Protein AF-A0A1G9BUY6-F1 (afdb_monomer_lite)

Structure (mmCIF, N/CA/C/O backbone):
data_AF-A0A1G9BUY6-F1
#
_entry.id   AF-A0A1G9BUY6-F1
#
loop_
_atom_site.group_PDB
_atom_site.id
_atom_site.type_symbol
_atom_site.label_atom_id
_atom_site.label_alt_id
_atom_site.label_comp_id
_atom_site.label_asym_id
_atom_site.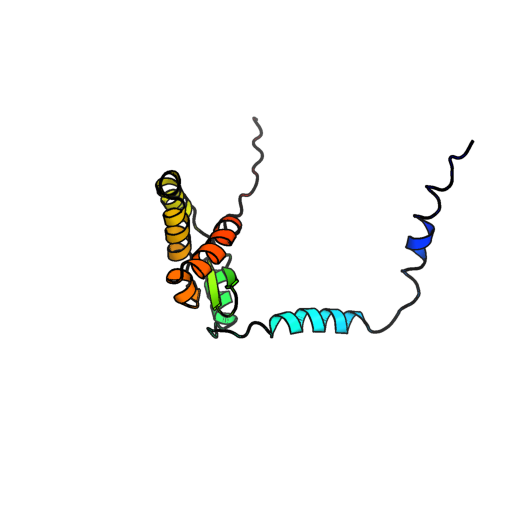label_entity_id
_atom_site.label_seq_id
_atom_site.pdbx_PDB_ins_code
_atom_site.Cartn_x
_atom_site.Cartn_y
_atom_site.Cartn_z
_atom_site.occupancy
_atom_site.B_iso_or_equiv
_atom_site.auth_seq_id
_atom_site.auth_comp_id
_atom_site.auth_asym_id
_atom_site.auth_atom_id
_atom_site.pdbx_PDB_model_num
ATOM 1 N N . MET A 1 1 ? -30.197 -20.466 -52.658 1.00 48.41 1 MET A N 1
ATOM 2 C CA . MET A 1 1 ? -31.174 -19.582 -51.989 1.00 48.41 1 MET A CA 1
ATOM 3 C C . MET A 1 1 ? -31.340 -20.090 -50.563 1.00 48.41 1 MET A C 1
ATOM 5 O O . MET A 1 1 ? -32.157 -20.966 -50.344 1.00 48.41 1 MET A O 1
ATOM 9 N N . GLU A 1 2 ? -30.522 -19.635 -49.608 1.00 44.59 2 GLU A N 1
ATOM 10 C CA . GLU A 1 2 ? -30.645 -20.109 -48.219 1.00 44.59 2 GLU A CA 1
ATOM 11 C C . GLU A 1 2 ? -30.235 -19.029 -47.208 1.00 44.59 2 GLU A C 1
ATOM 13 O O . GLU A 1 2 ? -29.165 -19.035 -46.610 1.00 44.59 2 GLU A O 1
ATOM 18 N N . THR A 1 3 ? -31.112 -18.046 -47.035 1.00 51.47 3 THR A N 1
ATOM 19 C CA . THR A 1 3 ? -30.992 -16.987 -46.030 1.00 51.47 3 THR A CA 1
ATOM 20 C C . THR A 1 3 ? -32.364 -16.781 -45.401 1.00 51.47 3 THR A C 1
ATOM 22 O O . THR A 1 3 ? -33.232 -16.207 -46.044 1.00 51.47 3 THR A O 1
ATOM 25 N N . GLN A 1 4 ? -32.580 -17.284 -44.169 1.00 52.34 4 GLN A N 1
ATOM 26 C CA . GLN A 1 4 ? -33.616 -16.790 -43.225 1.00 52.34 4 GLN A CA 1
ATOM 27 C C . GLN A 1 4 ? -33.694 -17.487 -41.840 1.00 52.34 4 GLN A C 1
ATOM 29 O O . GLN A 1 4 ? -34.493 -17.073 -40.999 1.00 52.34 4 GLN A O 1
ATOM 34 N N . LYS A 1 5 ? -32.858 -18.485 -41.505 1.00 48.41 5 LYS A N 1
ATOM 35 C CA . LYS A 1 5 ? -32.930 -19.177 -40.190 1.00 48.41 5 LYS A CA 1
ATOM 36 C C . LYS A 1 5 ? -32.313 -18.431 -38.989 1.00 48.41 5 LYS A C 1
ATOM 38 O O . LYS A 1 5 ? -32.455 -18.887 -37.857 1.00 48.41 5 LYS A O 1
ATOM 43 N N . THR A 1 6 ? -31.697 -17.261 -39.167 1.00 50.19 6 THR A N 1
ATOM 44 C CA . THR A 1 6 ? -30.875 -16.615 -38.119 1.00 50.19 6 THR A CA 1
ATOM 45 C C . THR A 1 6 ? -31.574 -15.612 -37.191 1.00 50.19 6 THR A C 1
ATOM 47 O O . THR A 1 6 ? -30.977 -15.235 -36.187 1.00 50.19 6 THR A O 1
ATOM 50 N N . LYS A 1 7 ? -32.833 -15.194 -37.407 1.00 48.28 7 LYS A N 1
ATOM 51 C CA . LYS A 1 7 ? -33.458 -14.149 -36.547 1.00 48.28 7 LYS A CA 1
ATOM 52 C C . LYS A 1 7 ? -34.584 -14.605 -35.608 1.00 48.28 7 LYS A C 1
ATOM 54 O O . LYS A 1 7 ? -34.878 -13.903 -34.644 1.00 48.28 7 LYS A O 1
ATOM 59 N N . LYS A 1 8 ? -35.186 -15.787 -35.792 1.00 40.53 8 LYS A N 1
ATOM 60 C CA . LYS A 1 8 ? -36.367 -16.200 -34.994 1.00 40.53 8 LYS A CA 1
ATOM 61 C C . LYS A 1 8 ? -36.035 -16.954 -33.696 1.00 40.53 8 LYS A C 1
ATOM 63 O O . LYS A 1 8 ? -36.857 -16.977 -32.782 1.00 40.53 8 LYS A O 1
ATOM 68 N N . ASN A 1 9 ? -34.822 -17.500 -33.560 1.00 41.59 9 ASN A N 1
ATOM 69 C CA . ASN A 1 9 ? -34.461 -18.341 -32.408 1.00 41.59 9 ASN A CA 1
ATOM 70 C C . ASN A 1 9 ? -33.996 -17.557 -31.160 1.00 41.59 9 ASN A C 1
ATOM 72 O O . ASN A 1 9 ? -33.950 -18.108 -30.063 1.00 41.59 9 ASN A O 1
ATOM 76 N N . LYS A 1 10 ? -33.691 -16.257 -31.295 1.00 46.72 10 LYS A N 1
ATOM 77 C CA . LYS A 1 10 ? -33.189 -15.418 -30.186 1.00 46.72 10 LYS A CA 1
ATOM 78 C C . LYS A 1 10 ? -34.307 -14.807 -29.325 1.00 46.72 10 LYS A C 1
ATOM 80 O O . LYS A 1 10 ? -34.094 -14.538 -28.151 1.00 46.72 10 LYS A O 1
ATOM 85 N N . LYS A 1 11 ? -35.521 -14.635 -29.870 1.00 42.50 11 LYS A N 1
ATOM 86 C CA . LYS A 1 11 ? -36.642 -13.983 -29.159 1.00 42.50 11 LYS A CA 1
ATOM 87 C C . LYS A 1 11 ? -37.531 -14.960 -28.373 1.00 42.50 11 LYS A C 1
ATOM 89 O O . LYS A 1 11 ? -38.097 -14.571 -27.358 1.00 42.5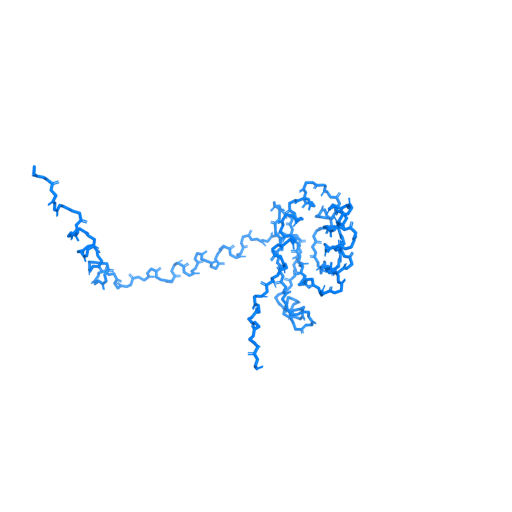0 11 LYS A O 1
ATOM 94 N N . LYS A 1 12 ? -37.630 -16.231 -28.794 1.00 42.19 12 LYS A N 1
ATOM 95 C CA . LYS A 1 12 ? -38.469 -17.246 -28.119 1.00 42.19 12 LYS A CA 1
ATOM 96 C C . LYS A 1 12 ? -37.818 -17.830 -26.859 1.00 42.19 12 LYS A C 1
ATOM 98 O O . LYS A 1 12 ? -38.523 -18.074 -25.887 1.00 42.19 12 LYS A O 1
ATOM 103 N N . LYS A 1 13 ? -36.484 -17.959 -26.828 1.00 44.53 13 LYS A N 1
ATOM 104 C CA . LYS A 1 13 ? -35.763 -18.398 -25.620 1.00 44.53 13 LYS A CA 1
ATOM 105 C C . LYS A 1 13 ? -35.880 -17.402 -24.464 1.00 44.53 13 LYS A C 1
ATOM 107 O O . LYS A 1 13 ? -35.880 -17.828 -23.325 1.00 44.53 13 LYS A O 1
ATOM 112 N N . ASN A 1 14 ? -36.077 -16.109 -24.743 1.00 45.16 14 ASN A N 1
ATOM 113 C CA . ASN A 1 14 ? -36.098 -15.068 -23.710 1.00 45.16 14 ASN A CA 1
ATOM 114 C C . ASN A 1 14 ? -37.469 -14.839 -23.039 1.00 45.16 14 ASN A C 1
ATOM 116 O O . ASN A 1 14 ? -37.579 -13.983 -22.167 1.00 45.16 14 ASN A O 1
ATOM 120 N N . LYS A 1 15 ? -38.524 -15.573 -23.434 1.00 39.09 15 LYS A N 1
ATOM 121 C CA . LYS A 1 15 ? -39.858 -15.477 -22.803 1.00 39.09 15 LYS A CA 1
ATOM 122 C C . LYS A 1 15 ? -40.189 -16.675 -21.902 1.00 39.09 15 LYS A C 1
ATOM 124 O O . LYS A 1 15 ? -40.990 -16.527 -20.991 1.00 39.09 15 LYS A O 1
ATOM 129 N N . ALA A 1 16 ? -39.538 -17.824 -22.100 1.00 38.16 16 ALA A N 1
ATOM 130 C CA . ALA A 1 16 ? -39.773 -19.026 -21.293 1.00 38.16 16 ALA A CA 1
ATOM 131 C C . ALA A 1 16 ? -39.036 -19.028 -19.936 1.00 38.16 16 ALA A C 1
ATOM 133 O O . ALA A 1 16 ? -39.361 -19.829 -19.074 1.00 38.16 16 ALA A O 1
ATOM 134 N N . ILE A 1 17 ? -38.081 -18.115 -19.718 1.00 45.97 17 ILE A N 1
ATOM 135 C CA . ILE A 1 17 ? -37.254 -18.070 -18.494 1.00 45.97 17 ILE A CA 1
ATOM 136 C C . ILE A 1 17 ? -37.951 -17.314 -17.343 1.00 45.97 17 ILE A C 1
ATOM 138 O O . ILE A 1 17 ? -37.430 -17.255 -16.240 1.00 45.97 17 ILE A O 1
ATOM 142 N N . LYS A 1 18 ? -39.120 -16.695 -17.573 1.00 46.75 18 LYS A N 1
ATOM 143 C CA . LYS A 1 18 ? -39.741 -15.780 -16.594 1.00 46.75 18 LYS A CA 1
ATOM 144 C C . LYS A 1 18 ? -41.026 -16.267 -15.920 1.00 46.75 18 LYS A C 1
ATOM 146 O O . LYS A 1 18 ? -41.588 -15.491 -15.159 1.00 46.75 18 LYS A O 1
ATOM 151 N N . SER A 1 19 ? -41.510 -17.491 -16.153 1.00 41.47 19 SER A N 1
ATOM 152 C CA . SER A 1 19 ? -42.796 -17.907 -15.552 1.00 41.47 19 SER A CA 1
ATOM 153 C C . SER A 1 19 ? -42.817 -19.251 -14.835 1.00 41.47 19 SER A C 1
ATOM 155 O O . SER A 1 19 ? -43.888 -19.673 -14.412 1.00 41.47 19 SER A O 1
ATOM 157 N N . VAL A 1 20 ? -41.688 -19.935 -14.680 1.00 43.34 20 VAL A N 1
ATOM 158 C CA . VAL A 1 20 ? -41.643 -21.184 -13.919 1.00 43.34 20 VAL A CA 1
ATOM 159 C C . VAL A 1 20 ? -40.343 -21.175 -13.143 1.00 43.34 20 VAL A C 1
ATOM 161 O O . VAL A 1 20 ? -39.298 -21.385 -13.738 1.00 43.34 20 VAL A O 1
ATOM 164 N N . ILE A 1 21 ? -40.433 -20.781 -11.875 1.00 39.41 21 ILE A N 1
ATOM 165 C CA . ILE A 1 21 ? -39.642 -21.158 -10.689 1.00 39.41 21 ILE A CA 1
ATOM 166 C C . ILE A 1 21 ? -39.939 -20.040 -9.675 1.00 39.41 21 ILE A C 1
ATOM 168 O O . ILE A 1 21 ? -39.232 -19.039 -9.571 1.00 39.41 21 ILE A O 1
ATOM 172 N N . ALA A 1 22 ? -41.073 -20.174 -8.988 1.00 41.06 22 ALA A N 1
ATOM 173 C CA . ALA A 1 22 ? -41.296 -19.523 -7.708 1.00 41.06 22 ALA A CA 1
ATOM 174 C C . ALA A 1 22 ? -40.824 -20.511 -6.624 1.00 41.06 22 ALA A C 1
ATOM 176 O O . ALA A 1 22 ? -41.236 -21.667 -6.666 1.00 41.06 22 ALA A O 1
ATOM 177 N N . HIS A 1 23 ? -40.002 -20.017 -5.685 1.00 37.12 23 HIS A N 1
ATOM 178 C CA . HIS A 1 23 ? -39.353 -20.688 -4.533 1.00 37.12 23 HIS A CA 1
ATOM 179 C C . HIS A 1 23 ? -38.131 -21.590 -4.834 1.00 37.12 23 HIS A C 1
ATOM 181 O O . HIS A 1 23 ? -38.158 -22.335 -5.808 1.00 37.12 23 HIS A O 1
ATOM 187 N N . PRO A 1 24 ? -37.078 -21.643 -3.982 1.00 44.72 24 PRO A N 1
ATOM 188 C CA . PRO A 1 24 ? -36.487 -20.666 -3.057 1.00 44.72 24 PRO A CA 1
ATOM 189 C C . PRO A 1 24 ? -34.978 -20.435 -3.365 1.00 44.72 24 PRO A C 1
ATOM 191 O O . PRO A 1 24 ? -34.173 -20.218 -2.467 1.00 44.72 24 PRO A O 1
ATOM 194 N N . LEU A 1 25 ? -34.567 -20.480 -4.639 1.00 45.25 25 LEU A N 1
ATOM 195 C CA . LEU A 1 25 ? -33.143 -20.536 -5.025 1.00 45.25 25 LEU A CA 1
ATOM 196 C C . LEU A 1 25 ? -32.350 -19.222 -4.840 1.00 45.25 25 LEU A C 1
ATOM 198 O O . LEU A 1 25 ? -31.127 -19.218 -4.922 1.00 45.25 25 LEU A O 1
ATOM 202 N N . ALA A 1 26 ? -33.019 -18.089 -4.603 1.00 47.50 26 ALA A N 1
ATOM 203 C CA . ALA A 1 26 ? -32.340 -16.804 -4.402 1.00 47.50 26 ALA A CA 1
ATOM 204 C C . ALA A 1 26 ? -31.621 -16.721 -3.041 1.00 47.50 26 ALA A C 1
ATOM 206 O O . ALA A 1 26 ? -30.597 -16.048 -2.933 1.00 47.50 26 ALA A O 1
ATOM 207 N N . ALA A 1 27 ? -32.120 -17.434 -2.024 1.00 46.41 27 ALA A N 1
ATOM 208 C CA . ALA A 1 27 ? -31.515 -17.461 -0.693 1.00 46.41 27 ALA A CA 1
ATOM 209 C C . ALA A 1 27 ? -30.242 -18.327 -0.656 1.00 46.41 27 ALA A C 1
ATOM 211 O O . ALA A 1 27 ? -29.271 -17.963 0.001 1.00 46.41 27 ALA A O 1
ATOM 212 N N . GLU A 1 28 ? -30.200 -19.427 -1.417 1.00 41.41 28 GLU A N 1
ATOM 213 C CA . GLU A 1 28 ? -29.007 -20.280 -1.523 1.00 41.41 28 GLU A CA 1
ATOM 214 C C . GLU A 1 28 ? -27.887 -19.626 -2.336 1.00 41.41 28 GLU A C 1
ATOM 216 O O . GLU A 1 28 ? -26.722 -19.753 -1.969 1.00 41.41 28 GLU A O 1
ATOM 221 N N . VAL A 1 29 ? -28.206 -18.851 -3.380 1.00 49.38 29 VAL A N 1
ATOM 222 C CA . VAL A 1 29 ? -27.181 -18.101 -4.132 1.00 49.38 29 VAL A CA 1
ATOM 223 C C . VAL A 1 29 ? -26.555 -17.000 -3.264 1.00 49.38 29 VAL A C 1
ATOM 225 O O . VAL A 1 29 ? -25.339 -16.830 -3.284 1.00 49.38 29 VAL A O 1
ATOM 228 N N . GLN A 1 30 ? -27.345 -16.317 -2.426 1.00 47.28 30 GLN A N 1
ATOM 229 C CA . GLN A 1 30 ? -26.813 -15.344 -1.460 1.00 47.28 30 GLN A CA 1
ATOM 230 C C . GLN A 1 30 ? -26.014 -16.013 -0.327 1.00 47.28 30 GLN A C 1
ATOM 232 O O . GLN A 1 30 ? -25.002 -15.470 0.115 1.00 47.28 30 GLN A O 1
ATOM 237 N N . ALA A 1 31 ? -26.405 -17.216 0.106 1.00 47.09 31 ALA A N 1
ATOM 238 C CA . ALA A 1 31 ? -25.647 -17.987 1.090 1.00 47.09 31 ALA A CA 1
ATOM 239 C C . ALA A 1 31 ? -24.298 -18.483 0.540 1.00 47.09 31 ALA A C 1
ATOM 241 O O . ALA A 1 31 ? -23.319 -18.512 1.279 1.00 47.09 31 ALA A O 1
ATOM 242 N N . ILE A 1 32 ? -24.213 -18.830 -0.749 1.00 48.91 32 ILE A N 1
ATOM 243 C CA . ILE A 1 32 ? -22.958 -19.237 -1.404 1.00 48.91 32 ILE A CA 1
ATOM 244 C C . ILE A 1 32 ? -22.004 -18.040 -1.565 1.00 48.91 32 ILE A C 1
ATOM 246 O O . ILE A 1 32 ? -20.805 -18.188 -1.321 1.00 48.91 32 ILE A O 1
ATOM 250 N N . GLU A 1 33 ? -22.522 -16.851 -1.891 1.00 48.00 33 GLU A N 1
ATOM 251 C CA . GLU A 1 33 ? -21.732 -15.609 -1.938 1.00 48.00 33 GLU A CA 1
ATOM 252 C C . GLU A 1 33 ? -21.170 -15.256 -0.545 1.00 48.00 33 GLU A C 1
ATOM 254 O O . GLU A 1 33 ? -19.978 -14.980 -0.401 1.00 48.00 33 GLU A O 1
ATOM 259 N N . ASN A 1 34 ? -21.988 -15.385 0.507 1.00 46.84 34 ASN A N 1
ATOM 260 C CA . ASN A 1 34 ? -21.559 -15.145 1.890 1.00 46.84 34 ASN A CA 1
ATOM 261 C C . ASN A 1 34 ? -20.597 -16.226 2.415 1.00 46.84 34 ASN A C 1
ATOM 263 O O . ASN A 1 34 ? -19.679 -15.922 3.174 1.00 46.84 34 ASN A O 1
ATOM 267 N N . LYS A 1 35 ? -20.735 -17.480 1.972 1.00 41.72 35 LYS A N 1
ATOM 268 C CA . LYS A 1 35 ? -19.844 -18.584 2.371 1.00 41.72 35 LYS A CA 1
ATOM 269 C C . LYS A 1 35 ? -18.468 -18.501 1.707 1.00 41.72 35 LYS A C 1
ATOM 271 O O . LYS A 1 35 ? -17.484 -18.959 2.280 1.00 41.72 35 LYS A O 1
ATOM 276 N N . LYS A 1 36 ? -18.365 -17.854 0.541 1.00 39.16 36 LYS A N 1
ATOM 277 C CA . LYS A 1 36 ? -17.076 -17.526 -0.090 1.00 39.16 36 LYS A CA 1
ATOM 278 C C . LYS A 1 36 ? -16.310 -16.435 0.672 1.00 39.16 36 LYS A C 1
ATOM 280 O O . LYS A 1 36 ? -15.087 -16.380 0.568 1.00 39.16 36 LYS A O 1
ATOM 285 N N . LEU A 1 37 ? -16.995 -15.616 1.478 1.00 43.66 37 LEU A N 1
ATOM 286 C CA . LEU A 1 37 ? -16.347 -14.649 2.370 1.00 43.66 37 LEU A CA 1
ATOM 287 C C . LEU A 1 37 ? -15.739 -15.291 3.631 1.00 43.66 37 LEU A C 1
ATOM 289 O O . LEU A 1 37 ? -14.776 -14.743 4.162 1.00 43.66 37 LEU A O 1
ATOM 293 N N . GLU A 1 38 ? -16.225 -16.451 4.088 1.00 40.00 38 GLU A N 1
ATOM 294 C CA . GLU A 1 38 ? -15.726 -17.097 5.318 1.00 40.00 38 GLU A CA 1
ATOM 295 C C . GLU A 1 38 ? -14.479 -17.978 5.127 1.00 40.00 38 GLU A C 1
ATOM 297 O O . GLU A 1 38 ? -13.803 -18.298 6.105 1.00 40.00 38 GLU A O 1
ATOM 302 N N . VAL A 1 39 ? -14.140 -18.355 3.889 1.00 41.53 39 VAL A N 1
ATOM 303 C CA . VAL A 1 39 ? -13.020 -19.279 3.592 1.00 41.53 39 VAL A CA 1
ATOM 304 C C . VAL A 1 39 ? -11.661 -18.564 3.495 1.00 41.53 39 VAL A C 1
ATOM 306 O O . VAL A 1 39 ? -10.625 -19.195 3.348 1.00 41.53 39 VAL A O 1
ATOM 309 N N . ILE A 1 40 ? -11.624 -17.244 3.672 1.00 47.31 40 ILE A N 1
ATOM 310 C CA . ILE A 1 40 ? -10.395 -16.432 3.638 1.00 47.31 40 ILE A CA 1
ATOM 311 C C . ILE A 1 40 ? -10.007 -16.036 5.068 1.00 47.31 40 ILE A C 1
ATOM 313 O O . ILE A 1 40 ? -9.823 -14.867 5.401 1.00 47.31 40 ILE A O 1
ATOM 317 N N . LYS A 1 41 ? -9.965 -17.034 5.953 1.00 49.22 41 LYS A N 1
ATOM 318 C CA . LYS A 1 41 ? -9.388 -16.921 7.295 1.00 49.22 41 LYS A CA 1
ATOM 319 C C . LYS A 1 41 ? -7.932 -17.369 7.232 1.00 49.22 41 LYS A C 1
ATOM 321 O O . LYS A 1 41 ? -7.624 -18.489 7.621 1.00 49.22 41 LYS A O 1
ATOM 326 N N . THR A 1 42 ? -7.041 -16.500 6.767 1.00 40.34 42 THR A N 1
ATOM 327 C CA . THR A 1 42 ? -5.597 -16.716 6.919 1.00 40.34 42 THR A CA 1
ATOM 328 C C . THR A 1 42 ? -4.894 -15.428 7.365 1.00 40.34 42 THR A C 1
ATOM 330 O O . THR A 1 42 ? -4.910 -14.396 6.693 1.00 40.34 42 THR A O 1
ATOM 333 N N . GLY A 1 43 ? -4.305 -15.491 8.565 1.00 46.31 43 GLY A N 1
ATOM 334 C CA . GLY A 1 43 ? -3.106 -14.728 8.934 1.00 46.31 43 GLY A CA 1
ATOM 335 C C . GLY A 1 43 ? -3.243 -13.538 9.887 1.00 46.31 43 GLY A C 1
ATOM 336 O O . GLY A 1 43 ? -2.372 -13.358 10.726 1.00 46.31 43 GLY A O 1
ATOM 337 N N . HIS A 1 44 ? -4.307 -12.737 9.825 1.00 49.75 44 HIS A N 1
ATOM 338 C CA . HIS A 1 44 ? -4.467 -11.585 10.725 1.00 49.75 44 HIS A CA 1
ATOM 339 C C . HIS A 1 44 ? -5.954 -11.328 10.970 1.00 49.75 44 HIS A C 1
ATOM 341 O O . HIS A 1 44 ? -6.689 -10.972 10.046 1.00 49.75 44 HIS A O 1
ATOM 347 N N . THR A 1 45 ? -6.420 -11.515 12.206 1.00 51.72 45 THR A N 1
ATOM 348 C CA . THR A 1 45 ? -7.798 -11.207 12.617 1.00 51.72 45 THR A CA 1
ATOM 349 C C . THR A 1 45 ? -7.989 -9.693 12.686 1.00 51.72 45 THR A C 1
ATOM 351 O O . THR A 1 45 ? -8.018 -9.105 13.763 1.00 51.72 45 THR A O 1
ATOM 354 N N . VAL A 1 46 ? -8.064 -9.041 11.529 1.00 67.56 46 VAL A N 1
ATOM 355 C CA . VAL A 1 46 ? -8.489 -7.645 11.446 1.00 67.56 46 VAL A CA 1
ATOM 356 C C . VAL A 1 46 ? -10.002 -7.625 11.651 1.00 67.56 46 VAL A C 1
ATOM 358 O O . VAL A 1 46 ? -10.740 -8.217 10.860 1.00 67.56 46 VAL A O 1
ATOM 361 N N . SER A 1 47 ? -10.465 -6.983 12.729 1.00 76.50 47 SER A N 1
ATOM 362 C CA . SER A 1 47 ? -11.903 -6.821 12.985 1.00 76.50 47 SER A CA 1
ATOM 363 C C . SER A 1 47 ? -12.537 -5.957 11.894 1.00 76.50 47 SER A C 1
ATOM 365 O O . SER A 1 47 ? -11.914 -5.034 11.362 1.00 76.50 47 SER A O 1
ATOM 367 N N . GLN A 1 48 ? -13.810 -6.212 11.598 1.00 75.38 48 GLN A N 1
ATOM 368 C CA . GLN A 1 48 ? -14.598 -5.377 10.695 1.00 75.38 48 GLN A CA 1
ATOM 369 C C . GLN A 1 48 ? -14.627 -3.911 11.160 1.00 75.38 48 GLN A C 1
ATOM 371 O O . GLN A 1 48 ? -14.598 -3.011 10.325 1.00 75.38 48 GLN A O 1
ATOM 376 N N . GLU A 1 49 ? -14.605 -3.681 12.475 1.00 78.12 49 GLU A N 1
ATOM 377 C CA . GLU A 1 49 ? -14.522 -2.351 13.094 1.00 78.12 49 GLU A CA 1
ATOM 378 C C . GLU A 1 49 ? -13.200 -1.651 12.766 1.00 78.12 49 GLU A C 1
ATOM 380 O O . GLU A 1 49 ? -13.160 -0.449 12.534 1.00 78.12 49 GLU A O 1
ATOM 385 N N . GLN A 1 50 ? -12.110 -2.415 12.690 1.00 80.00 50 GLN A N 1
ATOM 386 C CA . GLN A 1 50 ? -10.782 -1.906 12.362 1.00 80.00 50 GLN A CA 1
ATOM 387 C C . GLN A 1 50 ? -10.706 -1.488 10.888 1.00 80.00 50 GLN A C 1
ATOM 389 O O . GLN A 1 50 ? -10.159 -0.438 10.554 1.00 80.00 50 GLN A O 1
ATOM 394 N N . ILE A 1 51 ? -11.319 -2.285 10.006 1.00 82.75 51 ILE A N 1
ATOM 395 C CA . ILE A 1 51 ? -11.471 -1.943 8.588 1.00 82.75 51 ILE A CA 1
ATOM 396 C C . ILE A 1 51 ? -12.333 -0.685 8.438 1.00 82.75 51 ILE A C 1
ATOM 398 O O . ILE A 1 51 ? -12.015 0.166 7.608 1.00 82.75 51 ILE A O 1
ATOM 402 N N . ASP A 1 52 ? -13.409 -0.559 9.216 1.00 82.00 52 ASP A N 1
ATOM 403 C CA . ASP A 1 52 ? -14.287 0.614 9.187 1.00 82.00 52 ASP A CA 1
ATOM 404 C C . ASP A 1 52 ? -13.568 1.879 9.676 1.00 82.00 52 ASP A C 1
ATOM 406 O O . ASP A 1 52 ? -13.606 2.906 9.000 1.00 82.00 52 ASP A O 1
ATOM 410 N N . ALA A 1 53 ? -12.787 1.774 10.756 1.00 85.50 53 ALA A N 1
ATOM 411 C CA . ALA A 1 53 ? -11.939 2.857 11.249 1.00 85.50 53 ALA A CA 1
ATOM 412 C C . ALA A 1 53 ? -10.925 3.325 10.189 1.00 85.50 53 ALA A C 1
ATOM 414 O O . ALA A 1 53 ? -10.804 4.523 9.927 1.00 85.50 53 ALA A O 1
ATOM 415 N N . TRP A 1 54 ? -10.245 2.399 9.504 1.00 85.88 54 TRP A N 1
ATOM 416 C CA . TRP A 1 54 ? -9.334 2.758 8.412 1.00 85.88 54 TRP A CA 1
ATOM 417 C C . TRP A 1 54 ? -10.052 3.368 7.212 1.00 85.88 54 TRP A C 1
ATOM 419 O O . TRP A 1 54 ? -9.498 4.249 6.554 1.00 85.88 54 TRP A O 1
ATOM 429 N N . LYS A 1 55 ? -11.280 2.934 6.916 1.00 83.81 55 LYS A N 1
ATOM 430 C CA . LYS A 1 55 ? -12.085 3.561 5.865 1.00 83.81 55 LYS A CA 1
ATOM 431 C C . LYS A 1 55 ? -12.517 4.975 6.246 1.00 83.81 55 LYS A C 1
ATOM 433 O O . LYS A 1 55 ? -12.490 5.863 5.399 1.00 83.81 55 LYS A O 1
ATOM 438 N N . ALA A 1 56 ? -12.855 5.209 7.509 1.00 84.62 56 ALA A N 1
ATOM 439 C CA . ALA A 1 56 ? -13.181 6.540 8.007 1.00 84.62 56 ALA A CA 1
ATOM 440 C C . ALA A 1 56 ? -11.964 7.483 7.965 1.00 84.62 56 ALA A C 1
ATOM 442 O O . ALA A 1 56 ? -12.097 8.641 7.573 1.00 84.62 56 ALA A O 1
ATOM 443 N N . GLU A 1 57 ? -10.772 6.988 8.310 1.00 80.25 57 GLU A N 1
ATOM 444 C CA . GLU A 1 57 ? -9.550 7.801 8.385 1.00 80.25 57 GLU A CA 1
ATOM 445 C C . GLU A 1 57 ? -8.846 7.993 7.029 1.00 80.25 57 GLU A C 1
ATOM 447 O O . GLU A 1 57 ? -8.286 9.055 6.743 1.00 80.25 57 GLU A O 1
ATOM 452 N N . HIS A 1 58 ? -8.845 6.967 6.175 1.00 77.38 58 HIS A N 1
ATOM 453 C CA . HIS A 1 58 ? -8.074 6.940 4.926 1.00 77.38 58 HIS A CA 1
ATOM 454 C C . HIS A 1 58 ? -8.929 6.779 3.660 1.00 77.38 58 HIS A C 1
ATOM 456 O O . HIS A 1 58 ? -8.408 6.921 2.549 1.00 77.38 58 HIS A O 1
ATOM 462 N N . GLY A 1 59 ? -10.229 6.513 3.796 1.00 81.62 59 GLY A N 1
ATOM 463 C CA . GLY A 1 59 ? -11.172 6.364 2.689 1.00 81.62 59 GLY A CA 1
ATOM 464 C C . GLY A 1 59 ? -11.337 4.917 2.224 1.00 81.62 59 GLY A C 1
ATOM 465 O O . GLY A 1 59 ? -12.076 4.134 2.810 1.00 81.62 59 GLY A O 1
ATOM 466 N N . GLU A 1 60 ? -10.705 4.554 1.109 1.00 82.38 60 GLU A N 1
ATOM 467 C CA . GLU A 1 60 ? -10.852 3.216 0.524 1.00 82.38 60 GLU A CA 1
ATOM 468 C C . GLU A 1 60 ? -9.737 2.286 1.018 1.00 82.38 60 GLU A C 1
ATOM 470 O O . GLU A 1 60 ? -8.548 2.597 0.896 1.00 82.38 60 GLU A O 1
ATOM 475 N N . VAL A 1 61 ? -10.140 1.132 1.554 1.00 85.69 61 VAL A N 1
ATOM 476 C CA . VAL A 1 61 ? -9.251 0.066 2.023 1.00 85.69 61 VAL A CA 1
ATOM 477 C C . VAL A 1 61 ? -9.481 -1.173 1.172 1.00 85.69 61 VAL A C 1
ATOM 479 O O . VAL A 1 61 ? -10.619 -1.589 0.945 1.00 85.69 61 VAL A O 1
ATOM 482 N N . 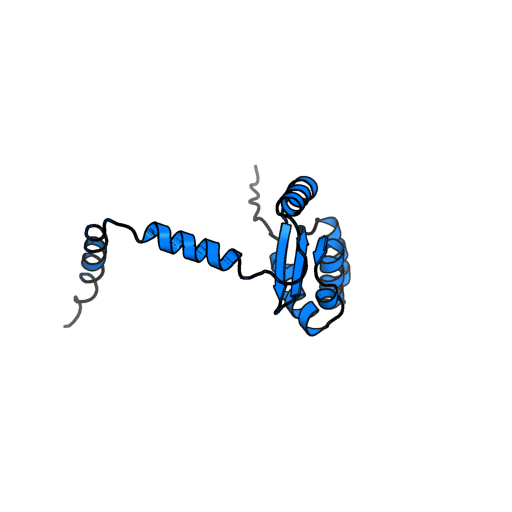PHE A 1 62 ? -8.385 -1.768 0.732 1.00 85.56 62 PHE A N 1
ATOM 483 C CA . PHE A 1 62 ? -8.317 -2.928 -0.132 1.00 85.56 62 PHE A CA 1
ATOM 484 C C . PHE A 1 62 ? -7.637 -4.068 0.612 1.00 85.56 62 PHE A C 1
ATOM 486 O O . PHE A 1 62 ? -6.751 -3.854 1.437 1.00 85.56 62 PHE A O 1
ATOM 493 N N . ARG A 1 63 ? -8.044 -5.295 0.305 1.00 86.38 63 ARG A N 1
ATOM 494 C CA . ARG A 1 63 ? -7.402 -6.500 0.820 1.00 86.38 63 ARG A CA 1
ATOM 495 C C . ARG A 1 63 ? -6.829 -7.280 -0.351 1.00 86.38 63 ARG A C 1
ATOM 497 O O . ARG A 1 63 ? -7.573 -7.624 -1.269 1.00 86.38 63 ARG A O 1
ATOM 504 N N . ILE A 1 64 ? -5.538 -7.574 -0.294 1.00 83.94 64 ILE A N 1
ATOM 505 C CA . ILE A 1 64 ? -4.854 -8.466 -1.224 1.00 83.94 64 ILE A CA 1
ATOM 506 C C . ILE A 1 64 ? -4.613 -9.784 -0.496 1.00 83.94 64 ILE A C 1
ATOM 508 O O . ILE A 1 64 ? -4.116 -9.793 0.625 1.00 83.94 64 ILE A O 1
ATOM 512 N N . ALA A 1 65 ? -4.999 -10.883 -1.131 1.00 83.81 65 ALA A N 1
ATOM 513 C CA . ALA A 1 65 ? -4.650 -12.225 -0.695 1.00 83.81 65 ALA A CA 1
ATOM 514 C C . ALA A 1 65 ? -3.800 -12.860 -1.797 1.00 83.81 65 ALA A C 1
ATOM 516 O O . ALA A 1 65 ? -4.213 -12.855 -2.961 1.00 83.81 65 ALA A O 1
ATOM 517 N N . VAL A 1 66 ? -2.622 -13.349 -1.427 1.00 83.12 66 VAL A N 1
ATOM 518 C CA . VAL A 1 66 ? -1.704 -14.090 -2.295 1.00 83.12 66 VAL A CA 1
ATOM 519 C C . VAL A 1 66 ? -1.424 -15.407 -1.588 1.00 83.12 66 VAL A C 1
ATOM 521 O O . VAL A 1 66 ? -0.889 -15.408 -0.481 1.00 83.12 66 VAL A O 1
ATOM 524 N N . ASP A 1 67 ? -1.852 -16.507 -2.202 1.00 82.56 67 ASP A N 1
ATOM 525 C CA . ASP A 1 67 ? -1.792 -17.848 -1.617 1.00 82.56 67 ASP A CA 1
ATOM 526 C C . ASP A 1 67 ? -2.446 -17.900 -0.22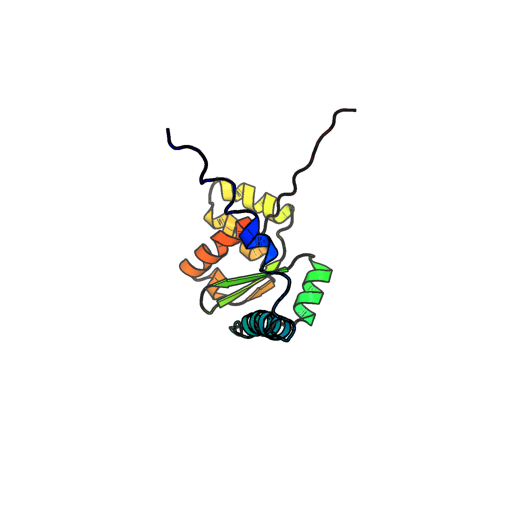4 1.00 82.56 67 ASP A C 1
ATOM 528 O O . ASP A 1 67 ? -3.654 -17.689 -0.092 1.00 82.56 67 ASP A O 1
ATOM 532 N N . GLU A 1 68 ? -1.654 -18.162 0.815 1.00 84.00 68 GLU A N 1
ATOM 533 C CA . GLU A 1 68 ? -2.087 -18.219 2.214 1.00 84.00 68 GLU A CA 1
ATOM 534 C C . GLU A 1 68 ? -1.868 -16.896 2.969 1.00 84.00 68 GLU A C 1
ATOM 536 O O . GLU A 1 68 ? -2.292 -16.758 4.118 1.00 84.00 68 GLU A O 1
ATOM 541 N N . HIS A 1 69 ? -1.258 -15.897 2.329 1.00 83.81 69 HIS A N 1
ATOM 542 C CA . HIS A 1 69 ? -0.901 -14.623 2.943 1.00 83.81 69 HIS A CA 1
ATOM 543 C C . HIS A 1 69 ? -1.888 -13.517 2.577 1.00 83.81 69 HIS A C 1
ATOM 545 O O . HIS A 1 69 ? -2.334 -13.384 1.436 1.00 83.81 69 HIS A O 1
ATOM 551 N N . THR A 1 70 ? -2.196 -12.668 3.557 1.00 85.00 70 THR A N 1
ATOM 552 C CA . THR A 1 70 ? -3.153 -11.571 3.393 1.00 85.00 70 THR A CA 1
ATOM 553 C C . THR A 1 70 ? -2.530 -10.243 3.809 1.00 85.00 70 THR A C 1
ATOM 555 O O . THR A 1 70 ? -1.903 -10.154 4.864 1.00 85.00 70 THR A O 1
ATOM 558 N N . ALA A 1 71 ? -2.754 -9.198 3.012 1.00 87.25 71 ALA A N 1
ATOM 559 C CA . ALA A 1 71 ? -2.426 -7.813 3.329 1.00 87.25 71 ALA A CA 1
ATOM 560 C C . ALA A 1 71 ? -3.621 -6.881 3.134 1.00 87.25 71 ALA A C 1
ATOM 562 O O . ALA A 1 71 ? -4.456 -7.055 2.245 1.00 87.25 71 ALA A O 1
ATOM 563 N N . TYR A 1 72 ? -3.666 -5.851 3.965 1.00 87.81 72 TYR A N 1
ATOM 564 C CA . TYR A 1 72 ? -4.620 -4.759 3.951 1.00 87.81 72 TYR A CA 1
ATOM 565 C C . TYR A 1 72 ? -3.880 -3.484 3.576 1.00 87.81 72 TYR A C 1
ATOM 567 O O . TYR A 1 72 ? -2.887 -3.104 4.201 1.00 87.81 72 TYR A O 1
ATOM 575 N N . LEU A 1 73 ? -4.376 -2.835 2.532 1.00 89.06 73 LEU A N 1
ATOM 576 C CA . LEU A 1 73 ? -3.758 -1.682 1.906 1.00 89.06 73 LEU A CA 1
ATOM 577 C C . LEU A 1 73 ? -4.779 -0.558 1.812 1.00 89.06 73 LEU A C 1
ATOM 579 O O . LEU A 1 73 ? -5.921 -0.777 1.420 1.00 89.06 73 LEU A O 1
ATOM 583 N N . LYS A 1 74 ? -4.377 0.666 2.133 1.00 89.12 74 LYS A N 1
ATOM 584 C CA . LYS A 1 74 ? -5.185 1.855 1.839 1.00 89.12 74 LYS A CA 1
ATOM 585 C C . LYS A 1 74 ? -4.946 2.343 0.415 1.00 89.12 74 LYS A C 1
ATOM 587 O O . LYS A 1 74 ? -3.939 2.029 -0.218 1.00 89.12 74 LYS A O 1
ATOM 592 N N . LYS A 1 75 ? -5.849 3.189 -0.069 1.00 85.75 75 LYS A N 1
ATOM 593 C CA . LYS A 1 75 ? -5.659 3.910 -1.325 1.00 85.75 75 LYS A CA 1
ATOM 594 C C . LYS A 1 75 ? -4.378 4.768 -1.295 1.00 85.75 75 LYS A C 1
ATOM 596 O O . LYS A 1 75 ? -4.207 5.567 -0.365 1.00 85.75 75 LYS A O 1
ATOM 601 N N . PRO A 1 76 ? -3.504 4.681 -2.315 1.00 82.38 76 PRO A N 1
ATOM 602 C CA . PRO A 1 76 ? -2.329 5.537 -2.401 1.00 82.38 76 PRO A CA 1
ATOM 603 C C . PRO A 1 76 ? -2.733 7.005 -2.572 1.00 82.38 76 PRO A C 1
ATOM 605 O O . PRO A 1 76 ? -3.506 7.375 -3.458 1.00 82.38 76 PRO A O 1
ATOM 608 N N . GLY A 1 77 ? -2.183 7.872 -1.724 1.00 83.62 77 GLY A N 1
ATOM 609 C CA . GLY A 1 77 ? -2.363 9.316 -1.852 1.00 83.62 77 GLY A CA 1
ATOM 610 C C . GLY A 1 77 ? -1.538 9.895 -3.006 1.00 83.62 77 GLY A C 1
ATOM 611 O O . GLY A 1 77 ? -0.467 9.384 -3.331 1.00 83.62 77 GLY A O 1
ATOM 612 N N . ARG A 1 78 ? -1.966 11.040 -3.565 1.00 83.25 78 ARG A N 1
ATOM 613 C CA . ARG A 1 78 ? -1.256 11.728 -4.671 1.00 83.25 78 ARG A CA 1
ATOM 614 C C . ARG A 1 78 ? 0.239 11.961 -4.409 1.00 83.25 78 ARG A C 1
ATOM 616 O O . ARG A 1 78 ? 1.027 11.959 -5.344 1.00 83.25 78 ARG A O 1
ATOM 623 N N . LYS A 1 79 ? 0.623 12.172 -3.142 1.00 86.56 79 LYS A N 1
ATOM 624 C CA . LYS A 1 79 ? 2.020 12.373 -2.724 1.00 86.56 79 LYS A CA 1
ATOM 625 C C . LYS A 1 79 ? 2.836 11.083 -2.836 1.00 86.56 79 LYS A C 1
ATOM 627 O O . LYS A 1 79 ? 3.935 11.121 -3.371 1.00 86.56 79 LYS A O 1
ATOM 632 N N . ALA A 1 80 ? 2.279 9.961 -2.375 1.00 88.19 80 ALA A N 1
ATOM 633 C CA . ALA A 1 80 ? 2.919 8.652 -2.472 1.00 88.19 80 ALA A CA 1
ATOM 634 C C . ALA A 1 80 ? 3.081 8.238 -3.938 1.00 88.19 80 ALA A C 1
ATOM 636 O O . ALA A 1 80 ? 4.171 7.846 -4.334 1.00 88.19 80 ALA A O 1
ATOM 637 N N . ILE A 1 81 ? 2.038 8.440 -4.756 1.00 87.50 81 ILE A N 1
ATOM 638 C CA . ILE A 1 81 ? 2.096 8.190 -6.204 1.00 87.50 81 ILE A CA 1
ATOM 639 C C . ILE A 1 81 ? 3.159 9.072 -6.859 1.00 87.50 81 ILE A C 1
ATOM 641 O O . ILE A 1 81 ? 4.008 8.556 -7.567 1.00 87.50 81 ILE A O 1
ATOM 645 N N . GLY A 1 82 ? 3.168 10.382 -6.594 1.00 87.56 82 GLY A N 1
ATOM 646 C CA . GLY A 1 82 ? 4.152 11.290 -7.191 1.00 87.56 82 GLY A CA 1
ATOM 647 C C . GLY A 1 82 ? 5.598 10.940 -6.821 1.00 87.56 82 GLY A C 1
ATOM 648 O O . GLY A 1 82 ? 6.479 10.955 -7.685 1.00 87.56 82 GLY A O 1
ATOM 649 N N . TYR A 1 83 ? 5.843 10.581 -5.557 1.00 90.06 83 TYR A N 1
ATOM 650 C CA . TYR A 1 83 ? 7.166 10.156 -5.099 1.00 90.06 83 TYR A CA 1
ATOM 651 C C . TYR A 1 83 ? 7.577 8.823 -5.733 1.00 90.06 83 TYR A C 1
ATOM 653 O O . TYR A 1 83 ? 8.661 8.724 -6.309 1.00 90.06 83 TYR A O 1
ATOM 661 N N . ALA A 1 84 ? 6.677 7.836 -5.717 1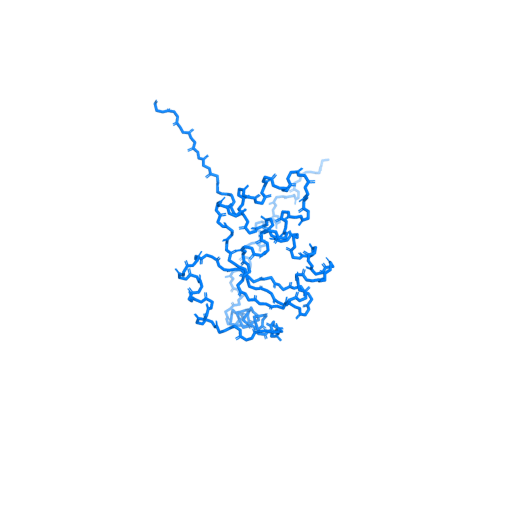.00 89.88 84 ALA A N 1
ATOM 662 C CA . ALA A 1 84 ? 6.903 6.547 -6.348 1.00 89.88 84 ALA A CA 1
ATOM 663 C C . ALA A 1 84 ? 7.162 6.705 -7.849 1.00 89.88 84 ALA A C 1
ATOM 665 O O . ALA A 1 84 ? 8.172 6.204 -8.320 1.00 89.88 84 ALA A O 1
ATOM 666 N N . SER A 1 85 ? 6.335 7.442 -8.602 1.00 87.25 85 SER A N 1
ATOM 667 C CA . SER A 1 85 ? 6.487 7.653 -10.054 1.00 87.25 85 SER A CA 1
ATOM 668 C C . SER A 1 85 ? 7.834 8.275 -10.427 1.00 87.25 85 SER A C 1
ATOM 670 O O . SER A 1 85 ? 8.441 7.887 -11.427 1.00 87.25 85 SER A O 1
ATOM 672 N N . SER A 1 86 ? 8.327 9.206 -9.605 1.00 90.62 86 SER A N 1
ATOM 673 C CA . SER A 1 86 ? 9.619 9.868 -9.832 1.00 90.62 86 SER A CA 1
ATOM 674 C C . SER A 1 86 ? 10.789 8.881 -9.765 1.00 90.62 86 SER A C 1
ATOM 676 O O . SER A 1 86 ? 11.739 8.987 -10.538 1.00 90.62 86 SER A O 1
ATOM 678 N N . ILE A 1 87 ? 10.709 7.896 -8.867 1.00 90.75 87 ILE A N 1
ATOM 679 C CA . ILE A 1 87 ? 11.723 6.843 -8.702 1.00 90.75 87 ILE A CA 1
ATOM 680 C C . ILE A 1 87 ? 11.473 5.680 -9.677 1.00 90.75 87 ILE A C 1
ATOM 682 O O . ILE A 1 87 ? 12.404 5.163 -10.291 1.00 90.75 87 ILE A O 1
ATOM 686 N N . GLY A 1 88 ? 10.205 5.331 -9.886 1.00 86.69 88 GLY A N 1
ATOM 687 C CA . GLY A 1 88 ? 9.719 4.239 -10.726 1.00 86.69 88 GLY A CA 1
ATOM 688 C C . GLY A 1 88 ? 10.093 4.340 -12.193 1.00 86.69 88 GLY A C 1
ATOM 689 O O . GLY A 1 88 ? 10.219 3.323 -12.862 1.00 86.69 88 GLY A O 1
ATOM 690 N N . THR A 1 89 ? 10.331 5.561 -12.675 1.00 85.75 89 THR A N 1
ATOM 691 C CA . THR A 1 89 ? 10.831 5.794 -14.038 1.00 85.75 89 THR A CA 1
ATOM 692 C C . THR A 1 89 ? 12.210 5.153 -14.258 1.00 85.75 89 THR A C 1
ATOM 694 O O . THR A 1 89 ? 12.535 4.779 -15.380 1.00 85.75 89 THR A O 1
ATOM 697 N N . LYS A 1 90 ? 13.021 5.018 -13.198 1.00 89.44 90 LYS A N 1
ATOM 698 C CA . LYS A 1 90 ? 14.335 4.355 -13.236 1.00 89.44 90 LYS A CA 1
ATOM 699 C C . LYS A 1 90 ? 14.267 2.920 -12.718 1.00 89.44 90 LYS A C 1
ATOM 701 O O . LYS A 1 90 ? 14.884 2.042 -13.302 1.00 89.44 90 LYS A O 1
ATOM 706 N N . ASP A 1 91 ? 13.508 2.702 -11.644 1.00 89.06 91 ASP A N 1
ATOM 707 C CA . ASP A 1 91 ? 13.420 1.422 -10.940 1.00 89.06 91 ASP A CA 1
ATOM 708 C C . ASP A 1 91 ? 11.946 1.036 -10.690 1.00 89.06 91 ASP A C 1
ATOM 710 O O . ASP A 1 91 ? 11.379 1.407 -9.654 1.00 89.06 91 ASP A O 1
ATOM 714 N N . PRO A 1 92 ? 11.308 0.255 -11.583 1.00 85.38 92 PRO A N 1
ATOM 715 C CA . PRO A 1 92 ? 9.910 -0.159 -11.428 1.00 85.38 92 PRO A CA 1
ATOM 716 C C . PRO A 1 92 ? 9.662 -0.966 -10.146 1.00 85.38 92 PRO A C 1
ATOM 718 O O . PRO A 1 92 ? 8.604 -0.861 -9.534 1.00 85.38 92 PRO A O 1
ATOM 721 N N . MET A 1 93 ? 10.656 -1.732 -9.685 1.00 87.31 93 MET A N 1
ATOM 722 C CA . MET A 1 93 ? 10.550 -2.479 -8.427 1.00 87.31 93 MET A CA 1
ATOM 723 C C . MET A 1 93 ? 10.471 -1.547 -7.216 1.00 87.31 93 MET A C 1
ATOM 725 O O . MET A 1 93 ? 9.630 -1.741 -6.340 1.00 87.31 93 MET A O 1
ATOM 729 N N . LYS A 1 94 ? 11.267 -0.468 -7.201 1.00 88.38 94 LYS A N 1
ATOM 730 C CA . LYS A 1 94 ? 11.193 0.539 -6.133 1.00 88.38 94 LYS A CA 1
ATOM 731 C C . LYS A 1 94 ? 9.866 1.286 -6.147 1.00 88.38 94 LYS A C 1
ATOM 733 O O . LYS A 1 94 ? 9.395 1.664 -5.081 1.00 88.38 94 LYS A O 1
ATOM 738 N N . PHE A 1 95 ? 9.243 1.488 -7.313 1.00 89.50 95 PHE A N 1
ATOM 739 C CA . PHE A 1 95 ? 7.884 2.039 -7.372 1.00 89.50 95 PHE A CA 1
ATOM 740 C C . PHE A 1 95 ? 6.918 1.187 -6.548 1.00 89.50 95 PHE A C 1
ATOM 742 O O . PHE A 1 95 ? 6.241 1.711 -5.663 1.00 89.50 95 PHE A O 1
ATOM 749 N N . ASN A 1 96 ? 6.899 -0.122 -6.811 1.00 88.69 96 ASN A N 1
ATOM 750 C CA . ASN A 1 96 ? 6.032 -1.057 -6.102 1.00 88.69 96 ASN A CA 1
ATOM 751 C C . ASN A 1 96 ? 6.352 -1.080 -4.606 1.00 88.69 96 ASN A C 1
ATOM 753 O O . ASN A 1 96 ? 5.433 -1.030 -3.798 1.00 88.69 96 ASN A O 1
ATOM 757 N N . GLU A 1 97 ? 7.631 -1.058 -4.230 1.00 89.25 97 GLU A N 1
ATOM 758 C CA . GLU A 1 97 ? 8.048 -1.076 -2.825 1.00 89.25 97 GLU A CA 1
ATOM 759 C C . GLU A 1 97 ? 7.588 0.179 -2.076 1.00 89.25 97 GLU A C 1
ATOM 761 O O . GLU A 1 97 ? 7.037 0.094 -0.978 1.00 89.25 97 GLU A O 1
ATOM 766 N N . ILE A 1 98 ? 7.757 1.351 -2.690 1.00 90.25 98 ILE A N 1
ATOM 767 C CA . ILE A 1 98 ? 7.325 2.628 -2.119 1.00 90.25 98 ILE A CA 1
ATOM 768 C C . ILE A 1 98 ? 5.805 2.654 -1.964 1.00 90.25 98 ILE A C 1
ATOM 770 O O . ILE A 1 98 ? 5.311 3.067 -0.915 1.00 90.25 98 ILE A O 1
ATOM 774 N N . ILE A 1 99 ? 5.058 2.229 -2.987 1.00 89.81 99 ILE A N 1
ATOM 775 C CA . ILE A 1 99 ? 3.593 2.191 -2.925 1.00 89.81 99 ILE A CA 1
ATOM 776 C C . ILE A 1 99 ? 3.128 1.191 -1.872 1.00 89.81 99 ILE A C 1
ATOM 778 O O . ILE A 1 99 ? 2.264 1.541 -1.069 1.00 89.81 99 ILE A O 1
ATOM 782 N N . LEU A 1 100 ? 3.718 -0.004 -1.833 1.00 89.19 100 LEU A N 1
ATOM 783 C CA . LEU A 1 100 ? 3.382 -1.039 -0.863 1.00 89.19 100 LEU A CA 1
ATOM 784 C C . LEU A 1 100 ? 3.602 -0.520 0.557 1.00 89.19 100 LEU A C 1
ATOM 786 O O . LEU A 1 100 ? 2.653 -0.485 1.332 1.00 89.19 100 LEU A O 1
ATOM 790 N N . LYS A 1 101 ? 4.796 0.003 0.861 1.00 88.81 101 LYS A N 1
ATOM 791 C CA . LYS A 1 101 ? 5.129 0.568 2.179 1.00 88.81 101 LYS A CA 1
ATOM 792 C C . LYS A 1 101 ? 4.250 1.761 2.550 1.00 88.81 101 LYS A C 1
ATOM 794 O O . LYS A 1 101 ? 3.810 1.872 3.688 1.00 88.81 101 LYS A O 1
ATOM 799 N N . ALA A 1 102 ? 3.961 2.655 1.604 1.00 88.94 102 ALA A N 1
ATOM 800 C CA . ALA A 1 102 ? 3.131 3.832 1.864 1.00 88.94 102 ALA A CA 1
ATOM 801 C C . ALA A 1 102 ? 1.645 3.491 2.082 1.00 88.94 102 ALA A C 1
ATOM 803 O O . ALA A 1 102 ? 0.921 4.264 2.721 1.00 88.94 102 ALA A O 1
ATOM 804 N N . CYS A 1 103 ? 1.181 2.375 1.517 1.00 88.50 103 CYS A N 1
ATOM 805 C CA . CYS A 1 103 ? -0.213 1.942 1.571 1.00 88.50 103 CYS A CA 1
ATOM 806 C C . CYS A 1 103 ? -0.461 0.825 2.581 1.00 88.50 103 CYS A C 1
ATOM 808 O O . CYS A 1 103 ? -1.622 0.522 2.839 1.00 88.50 103 CYS A O 1
ATOM 810 N N . TRP A 1 104 ? 0.583 0.221 3.142 1.00 89.06 104 TRP A N 1
ATOM 811 C CA . TRP A 1 104 ? 0.484 -0.876 4.095 1.00 89.06 104 TRP A CA 1
ATOM 812 C C . TRP A 1 104 ? -0.250 -0.450 5.367 1.00 89.06 104 TRP A C 1
ATOM 814 O O . TRP A 1 104 ? 0.122 0.536 6.003 1.00 89.06 104 TRP A O 1
ATOM 824 N N . LEU A 1 105 ? -1.293 -1.194 5.735 1.00 87.62 105 LEU A N 1
ATOM 825 C CA . LEU A 1 105 ? -2.001 -1.028 7.007 1.00 87.62 105 LEU A CA 1
ATOM 826 C C . LEU A 1 105 ? -1.681 -2.185 7.951 1.00 87.62 105 LEU A C 1
ATOM 828 O O . LEU A 1 105 ? -1.246 -1.972 9.078 1.00 87.62 105 LEU A O 1
ATOM 832 N N . ALA A 1 106 ? -1.903 -3.411 7.482 1.00 85.88 106 ALA A N 1
ATOM 833 C CA . ALA A 1 106 ? -1.687 -4.634 8.242 1.00 85.88 106 ALA A CA 1
ATOM 834 C C . ALA A 1 106 ? -1.573 -5.824 7.291 1.00 85.88 106 ALA A C 1
ATOM 836 O O . ALA A 1 106 ? -2.123 -5.787 6.194 1.00 85.88 106 ALA A O 1
ATOM 837 N N . GLY A 1 107 ? -0.931 -6.905 7.714 1.00 84.81 107 GLY A N 1
ATOM 838 C CA . GLY A 1 107 ? -0.815 -8.110 6.904 1.00 84.81 107 GLY A CA 1
ATOM 839 C C . GLY A 1 107 ? 0.405 -8.931 7.266 1.00 84.81 107 GLY A C 1
ATOM 840 O O . GLY A 1 107 ? 1.106 -8.622 8.225 1.00 84.81 107 GLY A O 1
ATOM 841 N N . ASP A 1 108 ? 0.659 -9.951 6.462 1.00 85.12 108 ASP A N 1
ATOM 842 C CA . ASP A 1 108 ? 1.832 -10.805 6.610 1.00 85.12 108 ASP A CA 1
ATOM 843 C C . ASP A 1 108 ? 3.088 -10.138 6.026 1.00 85.12 108 ASP A C 1
ATOM 845 O O . ASP A 1 108 ? 3.118 -9.778 4.848 1.00 85.12 108 ASP A O 1
ATOM 849 N N . GLU A 1 109 ? 4.144 -9.980 6.827 1.00 84.00 109 GLU A N 1
ATOM 850 C CA . GLU A 1 109 ? 5.404 -9.356 6.392 1.00 84.00 109 GLU A CA 1
ATOM 851 C C . GLU A 1 109 ? 6.112 -10.132 5.273 1.00 84.00 109 GLU A C 1
ATOM 853 O O . GLU A 1 109 ? 6.912 -9.547 4.532 1.00 84.00 109 GLU A O 1
ATOM 858 N N . LYS A 1 110 ? 5.782 -11.416 5.076 1.00 84.44 110 LYS A N 1
ATOM 859 C CA . LYS A 1 110 ? 6.279 -12.183 3.928 1.00 84.44 110 LYS A CA 1
ATOM 860 C C . LYS A 1 110 ? 5.872 -11.562 2.594 1.00 84.44 110 LYS A C 1
ATOM 862 O O . LYS A 1 110 ? 6.659 -11.612 1.664 1.00 84.44 110 LYS A O 1
ATOM 867 N N . LEU A 1 111 ? 4.735 -10.865 2.515 1.00 82.50 111 LEU A N 1
ATOM 868 C CA . LEU A 1 111 ? 4.313 -10.148 1.298 1.00 82.50 111 LEU A CA 1
ATOM 869 C C . LEU A 1 111 ? 5.237 -8.974 0.926 1.00 82.50 111 LEU A C 1
ATOM 871 O O . LEU A 1 111 ? 5.164 -8.471 -0.193 1.00 82.50 111 LEU A O 1
ATOM 875 N N . GLN A 1 112 ? 6.076 -8.514 1.858 1.00 82.19 112 GLN A N 1
ATOM 876 C CA . GLN A 1 112 ? 7.090 -7.484 1.615 1.00 82.19 112 GLN A CA 1
ATOM 877 C C . GLN A 1 112 ? 8.500 -8.061 1.454 1.00 82.19 112 GLN A C 1
ATOM 879 O O . GLN A 1 112 ? 9.348 -7.403 0.858 1.00 82.19 112 GLN A O 1
ATOM 884 N N . SER A 1 113 ? 8.756 -9.237 2.030 1.00 83.94 113 SER A N 1
ATOM 885 C CA . SER A 1 113 ? 10.102 -9.811 2.139 1.00 83.94 113 SER A CA 1
ATOM 886 C C . SER A 1 113 ? 10.377 -10.900 1.105 1.00 83.94 113 SER A C 1
ATOM 888 O O . SER A 1 113 ? 11.530 -11.106 0.748 1.00 83.94 113 SER A O 1
ATOM 890 N N . ASP A 1 114 ? 9.339 -11.610 0.665 1.00 89.50 114 ASP A N 1
ATOM 891 C CA . ASP A 1 114 ? 9.425 -12.684 -0.318 1.00 89.50 114 ASP A CA 1
ATOM 892 C C . ASP A 1 114 ? 9.205 -12.125 -1.727 1.00 89.50 114 ASP A C 1
ATOM 894 O O . ASP A 1 114 ? 8.209 -11.441 -1.981 1.00 89.50 114 ASP A O 1
ATOM 898 N N . ASP A 1 115 ? 10.144 -12.391 -2.635 1.00 87.94 115 ASP A N 1
ATOM 899 C CA . ASP A 1 115 ? 10.141 -11.842 -3.990 1.00 87.94 115 ASP A CA 1
ATOM 900 C C . ASP A 1 115 ? 8.900 -12.266 -4.793 1.00 87.94 115 ASP A C 1
ATOM 902 O O . ASP A 1 115 ? 8.280 -11.426 -5.451 1.00 87.94 115 ASP A O 1
ATOM 906 N N . ASP A 1 116 ? 8.487 -13.534 -4.720 1.00 88.94 116 ASP A N 1
ATOM 907 C CA . ASP A 1 116 ? 7.325 -14.043 -5.458 1.00 88.94 116 ASP A CA 1
ATOM 908 C C . ASP A 1 116 ? 6.026 -13.399 -4.951 1.00 88.94 116 ASP A C 1
ATOM 910 O O . ASP A 1 116 ? 5.216 -12.886 -5.739 1.00 88.94 116 ASP A O 1
ATOM 914 N N . LEU A 1 117 ? 5.852 -13.338 -3.627 1.00 87.31 117 LEU A N 1
ATOM 915 C CA . LEU A 1 117 ? 4.689 -12.694 -3.009 1.00 87.31 117 LEU A CA 1
ATOM 916 C C . LEU A 1 117 ? 4.661 -11.182 -3.263 1.00 87.31 117 LEU A C 1
ATOM 918 O O . LEU A 1 117 ? 3.591 -10.611 -3.521 1.00 87.31 117 LEU A O 1
ATOM 922 N N . PHE A 1 118 ? 5.823 -10.530 -3.225 1.00 88.69 118 PHE A N 1
ATOM 923 C CA . PHE A 1 118 ? 5.960 -9.105 -3.502 1.00 88.69 118 PHE A CA 1
ATOM 924 C C . PHE A 1 118 ? 5.603 -8.780 -4.954 1.00 88.69 118 PHE A C 1
ATOM 926 O O . PHE A 1 118 ? 4.866 -7.823 -5.205 1.00 88.69 118 PHE A O 1
ATOM 933 N N . LEU A 1 119 ? 6.059 -9.581 -5.920 1.00 88.50 119 LEU A N 1
ATOM 934 C CA . LEU A 1 119 ? 5.732 -9.400 -7.338 1.00 88.50 119 LEU A CA 1
ATOM 935 C C . LEU A 1 119 ? 4.244 -9.645 -7.621 1.00 88.50 119 LEU A C 1
ATOM 937 O O . LEU A 1 119 ? 3.618 -8.892 -8.384 1.00 88.50 119 LEU A O 1
ATOM 941 N N . ALA A 1 120 ? 3.650 -10.643 -6.964 1.00 88.38 120 ALA A N 1
ATOM 942 C CA . ALA A 1 120 ? 2.216 -10.902 -7.034 1.00 88.38 120 ALA A CA 1
ATOM 943 C C . ALA A 1 120 ? 1.396 -9.730 -6.463 1.00 88.38 120 ALA A C 1
ATOM 945 O O . ALA A 1 120 ? 0.448 -9.263 -7.105 1.00 88.38 120 ALA A O 1
ATOM 946 N N . CYS A 1 121 ? 1.799 -9.188 -5.308 1.00 86.44 121 CYS A N 1
ATOM 947 C CA . CYS A 1 121 ? 1.197 -7.981 -4.739 1.00 86.44 121 CYS A CA 1
ATOM 948 C C . CYS A 1 121 ? 1.381 -6.768 -5.653 1.00 86.44 121 CYS A C 1
ATOM 950 O O . CYS A 1 121 ? 0.413 -6.065 -5.948 1.00 86.44 121 CYS A O 1
ATOM 952 N N . GLY A 1 122 ? 2.603 -6.549 -6.141 1.00 85.12 122 GLY A N 1
ATOM 953 C CA . GLY A 1 122 ? 2.988 -5.447 -7.022 1.00 85.12 122 GLY A CA 1
ATOM 954 C C . GLY A 1 122 ? 2.133 -5.373 -8.281 1.00 85.12 122 GLY A C 1
ATOM 955 O O . GLY A 1 122 ? 1.701 -4.291 -8.676 1.00 85.12 122 GLY A O 1
ATOM 956 N N . SER A 1 123 ? 1.782 -6.532 -8.840 1.00 85.12 123 SER A N 1
ATOM 957 C CA . SER A 1 123 ? 0.885 -6.640 -9.997 1.00 85.12 123 SER A CA 1
ATOM 958 C C . SER A 1 123 ? -0.512 -6.061 -9.739 1.00 85.12 123 SER A C 1
ATOM 960 O O . SER A 1 123 ? -1.168 -5.614 -10.675 1.00 85.12 123 SER A O 1
ATOM 962 N N . LYS A 1 124 ? -0.969 -6.038 -8.481 1.00 85.81 124 LYS A N 1
ATOM 963 C CA . LYS A 1 124 ? -2.257 -5.462 -8.059 1.00 85.81 124 LYS A CA 1
ATOM 964 C C . LYS A 1 124 ? -2.147 -4.042 -7.511 1.00 85.81 124 LYS A C 1
ATOM 966 O O . LYS A 1 124 ? -3.161 -3.356 -7.413 1.00 85.81 124 LYS A O 1
ATOM 971 N N . LEU A 1 125 ? -0.944 -3.561 -7.190 1.00 82.56 125 LEU A N 1
ATOM 972 C CA . LEU A 1 125 ? -0.752 -2.190 -6.701 1.00 82.56 125 LEU A CA 1
ATOM 973 C C . LEU A 1 125 ? -1.131 -1.141 -7.752 1.00 82.56 125 LEU A C 1
ATOM 975 O O . LEU A 1 125 ? -1.632 -0.077 -7.396 1.00 82.56 125 LEU A O 1
ATOM 979 N N . ALA A 1 126 ? -0.941 -1.441 -9.039 1.00 78.38 126 ALA A N 1
ATOM 980 C CA . ALA A 1 126 ? -1.369 -0.560 -10.124 1.00 78.38 126 ALA A CA 1
ATOM 981 C C . ALA A 1 126 ? -2.902 -0.400 -10.172 1.00 78.38 126 ALA A C 1
ATOM 983 O O . ALA A 1 126 ? -3.388 0.714 -10.366 1.00 78.38 126 ALA A O 1
ATOM 984 N N . ASP A 1 127 ? -3.661 -1.474 -9.914 1.00 82.31 127 ASP A N 1
ATOM 985 C CA . ASP A 1 127 ? -5.132 -1.450 -9.861 1.00 82.31 127 ASP A CA 1
ATOM 986 C C . ASP A 1 127 ? -5.675 -0.605 -8.690 1.00 82.31 127 ASP A C 1
ATOM 988 O O . ASP A 1 127 ? -6.799 -0.102 -8.755 1.00 82.31 127 ASP A O 1
ATOM 992 N N . LEU A 1 128 ? -4.885 -0.394 -7.626 1.00 79.19 128 LEU A N 1
ATOM 993 C CA . LEU A 1 128 ? -5.263 0.496 -6.515 1.00 79.19 128 LEU A CA 1
ATOM 994 C C . LEU A 1 128 ? -5.354 1.966 -6.951 1.00 79.19 128 LEU A C 1
ATOM 996 O O . LEU A 1 128 ? -6.030 2.777 -6.306 1.00 79.19 128 LEU A O 1
ATOM 1000 N N . ILE A 1 129 ? -4.667 2.338 -8.035 1.00 78.50 129 ILE A N 1
ATOM 1001 C CA . ILE A 1 129 ? -4.659 3.700 -8.564 1.00 78.50 129 ILE A CA 1
ATOM 1002 C C . ILE A 1 129 ? -5.868 3.873 -9.491 1.00 78.50 129 ILE A C 1
ATOM 1004 O O . ILE A 1 129 ? -5.788 3.755 -10.711 1.00 78.50 129 ILE A O 1
ATOM 1008 N N . VAL A 1 130 ? -7.017 4.203 -8.900 1.00 74.31 130 VAL A N 1
ATOM 1009 C CA . VAL A 1 130 ? -8.237 4.510 -9.661 1.00 74.31 130 VAL A CA 1
ATOM 1010 C C . VAL A 1 130 ? -8.120 5.896 -10.306 1.00 74.31 130 VAL A C 1
ATOM 1012 O O . VAL A 1 130 ? -8.372 6.920 -9.663 1.00 74.31 130 VAL A O 1
ATOM 1015 N N . ILE A 1 131 ? -7.755 5.936 -11.589 1.00 75.25 131 ILE A N 1
ATOM 1016 C CA . ILE A 1 131 ? -7.719 7.166 -12.393 1.00 75.25 131 ILE A CA 1
ATOM 1017 C C . ILE A 1 131 ? -9.135 7.468 -12.897 1.00 75.25 131 ILE A C 1
ATOM 1019 O O . ILE A 1 131 ? -9.666 6.771 -13.761 1.00 75.25 131 ILE A O 1
ATOM 1023 N N . LYS A 1 132 ? -9.765 8.519 -12.362 1.00 78.50 132 LYS A N 1
ATOM 1024 C CA . LYS A 1 132 ? -11.053 9.016 -12.870 1.00 78.50 132 LYS A CA 1
ATOM 1025 C C . LYS A 1 132 ? -10.827 9.901 -14.100 1.00 78.50 132 LYS A C 1
ATOM 1027 O O . LYS A 1 132 ? -9.923 10.731 -14.102 1.00 78.50 132 LYS A O 1
ATOM 1032 N N . GLN A 1 133 ? -11.661 9.730 -15.124 1.00 75.81 133 GLN A N 1
ATOM 1033 C CA . GLN A 1 133 ? -11.660 10.577 -16.318 1.00 75.81 133 GLN A CA 1
ATOM 1034 C C . GLN A 1 133 ? -12.275 11.943 -16.000 1.00 75.81 133 GLN A C 1
ATOM 1036 O O . GLN A 1 133 ? -13.299 12.018 -15.319 1.00 75.81 133 GLN A O 1
ATOM 1041 N N . ALA A 1 134 ? -11.658 13.009 -16.503 1.00 82.38 134 ALA A N 1
ATOM 1042 C CA . ALA A 1 134 ? -12.162 14.373 -16.400 1.00 82.38 134 ALA A CA 1
ATOM 1043 C C . ALA A 1 134 ? -12.436 14.920 -17.806 1.00 82.38 134 ALA A C 1
ATOM 1045 O O . ALA A 1 134 ? -11.602 14.781 -18.699 1.00 82.38 134 ALA A O 1
ATOM 1046 N N . THR A 1 135 ? -13.595 15.546 -18.000 1.00 82.81 135 THR A N 1
ATOM 1047 C CA . THR A 1 135 ? -13.949 16.267 -19.229 1.00 82.81 135 THR A CA 1
ATOM 1048 C C . THR A 1 135 ? -13.646 17.751 -19.049 1.00 82.81 135 THR A C 1
ATOM 1050 O O . THR A 1 135 ? -14.087 18.351 -18.070 1.00 82.81 135 THR A O 1
ATOM 1053 N N . LEU A 1 136 ? -12.888 18.336 -19.978 1.00 84.38 136 LEU A N 1
ATOM 1054 C CA . LEU A 1 136 ? -12.559 19.761 -19.997 1.00 84.38 136 LEU A CA 1
ATOM 1055 C C . LEU A 1 136 ? -13.318 20.434 -21.144 1.00 84.38 136 LEU A C 1
ATOM 1057 O O . LEU A 1 136 ? -13.067 20.125 -22.307 1.00 84.38 136 LEU A O 1
ATOM 1061 N N . GLU A 1 137 ? -14.215 21.360 -20.816 1.00 83.44 137 GLU A N 1
ATOM 1062 C CA . GLU A 1 137 ? -14.907 22.204 -21.792 1.00 83.44 137 GLU A CA 1
ATOM 1063 C C . GLU A 1 137 ? -14.332 23.623 -21.742 1.00 83.44 137 GLU A C 1
ATOM 1065 O O . GLU A 1 137 ? -14.069 24.166 -20.667 1.0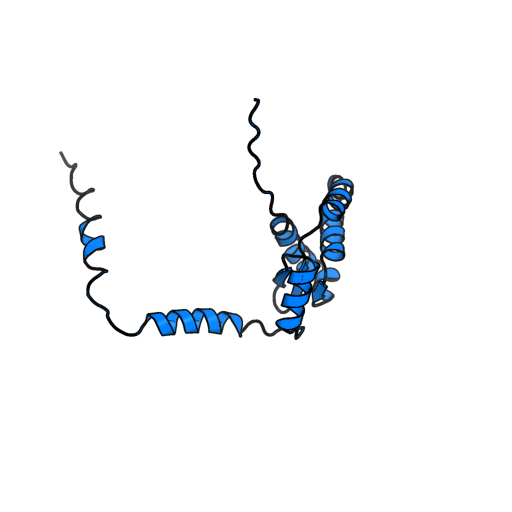0 83.44 137 GLU A O 1
ATOM 1070 N N . LYS A 1 138 ? -14.098 24.213 -22.917 1.00 62.09 138 LYS A N 1
ATOM 1071 C CA . LYS A 1 138 ? -13.698 25.615 -23.048 1.00 62.09 138 LYS A CA 1
ATOM 1072 C C . LYS A 1 138 ? -14.973 26.457 -23.096 1.00 62.09 138 LYS A C 1
ATOM 1074 O O . LYS A 1 138 ? -15.744 26.302 -24.039 1.00 62.09 138 LYS A O 1
ATOM 1079 N N . LEU A 1 139 ? -15.175 27.296 -22.081 1.00 65.25 139 LEU A N 1
ATOM 1080 C CA . LEU A 1 139 ? -16.240 28.303 -22.039 1.00 65.25 139 LEU A CA 1
ATOM 1081 C C . LEU A 1 139 ? -15.870 29.524 -22.889 1.00 65.25 139 LEU A C 1
ATOM 1083 O O . LEU A 1 139 ? -14.667 29.884 -22.906 1.00 65.25 139 LEU A O 1
#

Sequence (139 aa):
METQKTKKNKKKKNKAIKSVIAHPLAAEVQAIENKKLEVIKTGHTVSQEQIDAWKAEHGEVFRIAVDEHTAYLKKPGRKAIGYASSIGTKDPMKFNEIILKACWLAGDEKLQSDDDLFLACGSKLADLIVIKQATLEKL

Organism: NCBI:txid1128970

pLDDT: mean 71.57, std 19.05, range [37.12, 90.75]

Radius of gyration: 23.28 Å; chains: 1; bounding box: 57×50×65 Å

Secondary structure (DSSP, 8-state):
----TTSSHHHHTTTGGGSS--SSHHHHHHHHHHHHHHT---S----HHHHHHHHHHHS-EEEEEETTEEEEEEPPPHHHHHHHHHHHTT-HHHHHHHHHHHHEEEE-THHHH-HHHHHHHHHHHTTT-----------

Foldseek 3Di:
DDDDPPPPPPVVVVPVVPDDDDDDVVVVVVVVVVVVVVVLPADDPQDPVNVVVCCVVQNDKDWDDDPRWIFIWGQDDPVLQVVLVVCCVPPVLSSLLSLCVRGGDDIDCCCNVPPVSVVVSSVCSVVSPDDDDDDDDDD